Protein AF-A0A8H9R134-F1 (afdb_monomer)

pLDDT: mean 91.25, std 7.29, range [54.22, 98.38]

Structure (mmCIF, N/CA/C/O backbone):
data_AF-A0A8H9R134-F1
#
_entry.id   AF-A0A8H9R134-F1
#
loop_
_atom_site.group_PDB
_atom_site.id
_atom_site.type_symbol
_atom_site.label_atom_id
_atom_site.label_alt_id
_atom_site.label_comp_id
_atom_site.label_asym_id
_atom_site.label_entity_id
_atom_site.label_seq_id
_atom_site.pdbx_PDB_ins_code
_atom_site.Cartn_x
_atom_site.Cartn_y
_atom_site.Cartn_z
_atom_site.occupancy
_atom_site.B_iso_or_equiv
_atom_site.auth_seq_id
_atom_site.auth_comp_id
_atom_site.auth_asym_id
_atom_site.auth_atom_id
_atom_site.pdbx_PDB_model_num
ATOM 1 N N . MET A 1 1 ? -0.747 6.186 33.939 1.00 54.22 1 MET A N 1
ATOM 2 C CA . MET A 1 1 ? 0.192 5.230 33.304 1.00 54.22 1 MET A CA 1
ATOM 3 C C . MET A 1 1 ? -0.347 4.647 31.990 1.00 54.22 1 MET A C 1
ATOM 5 O O . MET A 1 1 ? 0.382 4.680 31.009 1.00 54.22 1 MET A O 1
ATOM 9 N N . ASN A 1 2 ? -1.610 4.188 31.922 1.00 60.56 2 ASN A N 1
ATOM 10 C CA . ASN A 1 2 ? -2.191 3.592 30.699 1.00 60.56 2 ASN A CA 1
ATOM 11 C C . ASN A 1 2 ? -2.285 4.545 29.492 1.00 60.56 2 ASN A C 1
ATOM 13 O O . ASN A 1 2 ? -1.948 4.145 28.387 1.00 60.56 2 ASN A O 1
ATOM 17 N N . TYR A 1 3 ? -2.629 5.819 29.704 1.00 60.00 3 TYR A N 1
ATOM 18 C CA . TYR A 1 3 ? -2.836 6.778 28.606 1.00 60.00 3 TYR A CA 1
ATOM 19 C C . TYR A 1 3 ? -1.573 7.076 27.770 1.00 60.00 3 TYR A C 1
ATOM 21 O O . TYR A 1 3 ? -1.630 7.252 26.556 1.00 60.00 3 TYR A O 1
ATOM 29 N N . ILE A 1 4 ? -0.400 7.112 28.414 1.00 65.69 4 ILE A N 1
ATOM 30 C CA . ILE A 1 4 ? 0.883 7.352 27.729 1.00 65.69 4 ILE A CA 1
ATOM 31 C C . ILE A 1 4 ? 1.301 6.110 26.929 1.00 65.69 4 ILE A C 1
ATOM 33 O O . ILE A 1 4 ? 1.870 6.232 25.845 1.00 65.69 4 ILE A O 1
ATOM 37 N N . LYS A 1 5 ? 0.987 4.915 27.444 1.00 66.06 5 LYS A N 1
ATOM 38 C CA . LYS A 1 5 ? 1.275 3.640 26.782 1.00 66.06 5 LYS A CA 1
ATOM 39 C C . LYS A 1 5 ? 0.423 3.469 25.518 1.00 66.06 5 LYS A C 1
ATOM 41 O O . LYS A 1 5 ? 0.968 3.162 24.466 1.00 66.06 5 LYS A O 1
ATOM 46 N N . GLU A 1 6 ? -0.859 3.810 25.605 1.00 72.69 6 GLU A N 1
ATOM 47 C CA . GLU A 1 6 ? -1.818 3.767 24.494 1.00 72.69 6 GLU A CA 1
ATOM 48 C C . GLU A 1 6 ? -1.444 4.733 23.354 1.00 72.69 6 GLU A C 1
ATOM 50 O O . GLU A 1 6 ? -1.387 4.342 22.190 1.00 72.69 6 GLU A O 1
ATOM 55 N N . LYS A 1 7 ? -1.057 5.980 23.671 1.00 73.38 7 LYS A N 1
ATOM 56 C CA . LYS A 1 7 ? -0.541 6.923 22.657 1.00 73.38 7 LYS A CA 1
ATOM 57 C C . LYS A 1 7 ? 0.737 6.434 21.975 1.00 73.38 7 LYS A C 1
ATOM 59 O O . LYS A 1 7 ? 0.922 6.673 20.784 1.00 73.38 7 LYS A O 1
ATOM 64 N N . LYS A 1 8 ? 1.635 5.787 22.723 1.00 77.06 8 LYS A N 1
ATOM 65 C CA . LYS A 1 8 ? 2.890 5.256 22.177 1.00 77.06 8 LYS A CA 1
ATOM 66 C C . LYS A 1 8 ? 2.630 4.089 21.223 1.00 77.06 8 LYS A C 1
ATOM 68 O O . LYS A 1 8 ? 3.259 4.034 20.173 1.00 77.06 8 LYS A O 1
ATOM 73 N N . GLU A 1 9 ? 1.695 3.205 21.559 1.00 82.00 9 GLU A N 1
ATOM 74 C CA . GLU A 1 9 ? 1.277 2.098 20.689 1.00 82.00 9 GLU A CA 1
ATOM 75 C C . GLU A 1 9 ? 0.651 2.615 19.386 1.00 82.00 9 GLU A C 1
ATOM 77 O O . GLU A 1 9 ? 1.086 2.212 18.311 1.00 82.00 9 GLU A O 1
ATOM 82 N N . LEU A 1 10 ? -0.234 3.616 19.458 1.00 82.38 10 LEU A N 1
ATOM 83 C CA . LEU A 1 10 ? -0.816 4.257 18.270 1.00 82.38 10 LEU A CA 1
ATOM 84 C C . LEU A 1 10 ? 0.234 4.892 17.343 1.00 82.38 10 LEU A C 1
ATOM 86 O O . LEU A 1 10 ? 0.136 4.787 16.121 1.00 82.38 10 LEU A O 1
ATOM 90 N N . LEU A 1 11 ? 1.247 5.560 17.904 1.00 86.75 11 LEU A N 1
ATOM 91 C CA . LEU A 1 11 ? 2.337 6.145 17.114 1.00 86.75 11 LEU A CA 1
ATOM 92 C C . LEU A 1 11 ? 3.169 5.075 16.407 1.00 86.75 11 LEU A C 1
ATOM 94 O O . LEU A 1 11 ? 3.519 5.243 15.239 1.00 86.75 11 LEU A O 1
ATOM 98 N N . ILE A 1 12 ? 3.471 3.983 17.109 1.00 89.94 12 ILE A N 1
ATOM 99 C CA . ILE A 1 12 ? 4.197 2.849 16.539 1.00 89.94 12 ILE A CA 1
ATOM 100 C C . ILE A 1 12 ? 3.371 2.245 15.401 1.00 89.94 12 ILE A C 1
ATOM 102 O O . ILE A 1 12 ? 3.885 2.089 14.298 1.00 89.94 12 ILE A O 1
ATOM 106 N N . ASP A 1 13 ? 2.089 1.972 15.622 1.00 90.88 13 ASP A N 1
ATOM 107 C CA . ASP A 1 13 ? 1.215 1.369 14.616 1.00 90.88 13 ASP A CA 1
ATOM 108 C C . ASP A 1 13 ? 1.134 2.215 13.340 1.00 90.88 13 ASP A C 1
ATOM 110 O O . ASP A 1 13 ? 1.322 1.694 12.239 1.00 90.88 13 ASP A O 1
ATOM 114 N N . ASN A 1 14 ? 0.971 3.532 13.479 1.00 92.62 14 ASN A N 1
ATOM 115 C CA . ASN A 1 14 ? 0.959 4.451 12.341 1.00 92.62 14 ASN A CA 1
ATOM 116 C C . ASN A 1 14 ? 2.298 4.482 11.594 1.00 92.62 14 ASN A C 1
ATOM 118 O O . ASN A 1 14 ? 2.310 4.513 10.364 1.00 92.62 14 ASN A O 1
ATOM 122 N N . ALA A 1 15 ? 3.428 4.434 12.307 1.00 94.88 15 ALA A N 1
ATOM 123 C CA . ALA A 1 15 ? 4.745 4.376 11.677 1.00 94.88 15 ALA A CA 1
ATOM 124 C C . ALA A 1 15 ? 4.908 3.098 10.839 1.00 94.88 15 ALA A C 1
ATOM 126 O O . ALA A 1 15 ? 5.345 3.164 9.692 1.00 94.88 15 ALA A O 1
ATOM 127 N N . PHE A 1 16 ? 4.488 1.947 11.371 1.00 96.06 16 PHE A N 1
ATOM 128 C CA . PHE A 1 16 ? 4.492 0.677 10.640 1.00 96.06 16 PHE A CA 1
ATOM 129 C C . PHE A 1 16 ? 3.578 0.711 9.408 1.00 96.06 16 PHE A C 1
ATOM 131 O O . PHE A 1 16 ? 3.964 0.195 8.360 1.00 96.06 16 PHE A O 1
ATOM 138 N N . ILE A 1 17 ? 2.406 1.350 9.498 1.00 96.75 17 ILE A N 1
ATOM 139 C CA . ILE A 1 17 ? 1.502 1.535 8.352 1.00 96.75 17 ILE A CA 1
ATOM 140 C C . ILE A 1 17 ? 2.176 2.371 7.261 1.00 96.75 17 ILE A C 1
ATOM 142 O O . ILE A 1 17 ? 2.173 1.972 6.097 1.00 96.75 17 ILE A O 1
ATOM 146 N N . ILE A 1 18 ? 2.783 3.504 7.620 1.00 97.62 18 ILE A N 1
ATOM 147 C CA . ILE A 1 18 ? 3.451 4.394 6.659 1.00 97.62 18 ILE A CA 1
ATOM 148 C C . ILE A 1 18 ? 4.631 3.677 5.991 1.00 97.62 18 ILE A C 1
ATOM 150 O O . ILE A 1 18 ? 4.746 3.697 4.767 1.00 97.62 18 ILE A O 1
ATOM 154 N N . ILE A 1 19 ? 5.466 2.992 6.777 1.00 98.00 19 ILE A N 1
ATOM 155 C CA . ILE A 1 19 ? 6.603 2.213 6.266 1.00 98.00 19 ILE A CA 1
ATOM 156 C C . ILE A 1 19 ? 6.114 1.095 5.340 1.00 98.00 19 ILE A C 1
ATOM 158 O O . ILE A 1 19 ? 6.643 0.935 4.242 1.00 98.00 19 ILE A O 1
ATOM 162 N N . GLY A 1 20 ? 5.076 0.356 5.737 1.00 98.06 20 GLY A N 1
ATOM 163 C CA . GLY A 1 20 ? 4.480 -0.695 4.914 1.00 98.06 20 GLY A CA 1
ATOM 164 C C . GLY A 1 20 ? 3.946 -0.165 3.582 1.00 98.06 20 GLY A C 1
ATOM 165 O O . GLY A 1 20 ? 4.201 -0.763 2.538 1.00 98.06 20 GLY A O 1
ATOM 166 N N . CYS A 1 2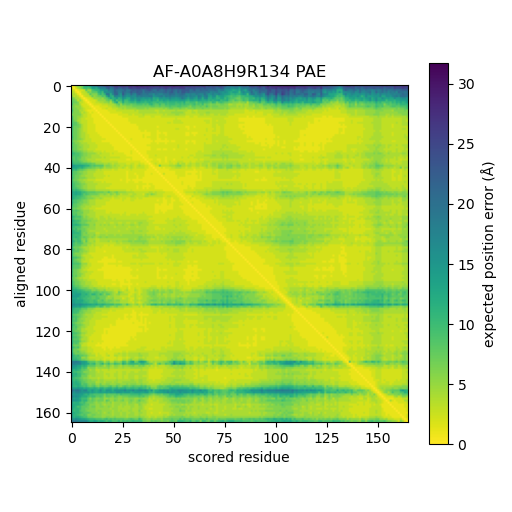1 ? 3.285 0.997 3.588 1.00 98.06 21 CYS A N 1
ATOM 167 C CA . CYS A 1 21 ? 2.808 1.662 2.373 1.00 98.06 21 CYS A CA 1
ATOM 168 C C . CYS A 1 21 ? 3.955 2.102 1.457 1.00 98.06 21 CYS A C 1
ATOM 170 O O . CYS A 1 21 ? 3.874 1.917 0.242 1.00 98.06 21 CYS A O 1
ATOM 172 N N . PHE A 1 22 ? 5.032 2.645 2.026 1.00 98.38 22 PHE A N 1
ATOM 173 C CA . PHE A 1 22 ? 6.211 3.034 1.259 1.00 98.38 22 PHE A CA 1
ATOM 174 C C . PHE A 1 22 ? 6.869 1.819 0.597 1.00 98.38 22 PHE A C 1
ATOM 176 O O . PHE A 1 22 ? 7.091 1.824 -0.614 1.00 98.38 22 PHE A O 1
ATOM 183 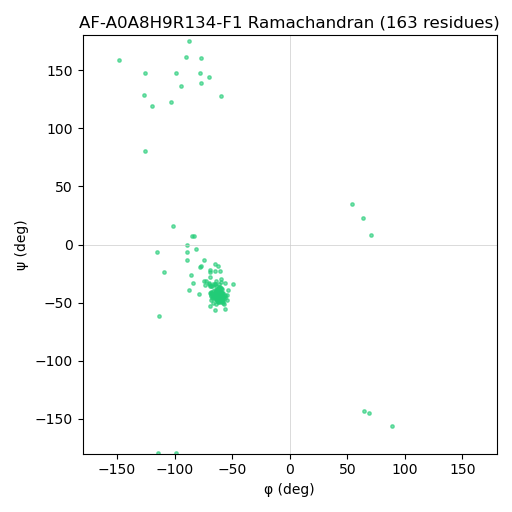N N . ILE A 1 23 ? 7.081 0.735 1.350 1.00 98.25 23 ILE A N 1
ATOM 184 C CA . ILE A 1 23 ? 7.629 -0.521 0.817 1.00 98.25 23 ILE A CA 1
ATOM 185 C C . ILE A 1 23 ? 6.724 -1.084 -0.283 1.00 98.25 23 ILE A C 1
ATOM 187 O O . ILE A 1 23 ? 7.206 -1.431 -1.360 1.00 98.25 23 ILE A O 1
ATOM 191 N N . ALA A 1 24 ? 5.409 -1.116 -0.056 1.00 97.94 24 ALA A N 1
ATOM 192 C CA . ALA A 1 24 ? 4.468 -1.588 -1.062 1.00 97.94 24 ALA A CA 1
ATOM 193 C C . ALA A 1 24 ? 4.520 -0.741 -2.342 1.00 97.94 24 ALA A C 1
ATOM 195 O O . ALA A 1 24 ? 4.494 -1.301 -3.436 1.00 97.94 24 ALA A O 1
ATOM 196 N N . SER A 1 25 ? 4.646 0.585 -2.222 1.00 98.00 25 SER A N 1
ATOM 197 C CA . SER A 1 25 ? 4.763 1.482 -3.378 1.00 98.00 25 SER A CA 1
ATOM 198 C C . SER A 1 25 ? 6.041 1.252 -4.189 1.00 98.00 25 SER A C 1
ATOM 200 O O . SER A 1 25 ? 5.996 1.333 -5.414 1.00 98.00 25 SER A O 1
ATOM 202 N N . LEU A 1 26 ? 7.151 0.877 -3.539 1.00 98.06 26 LE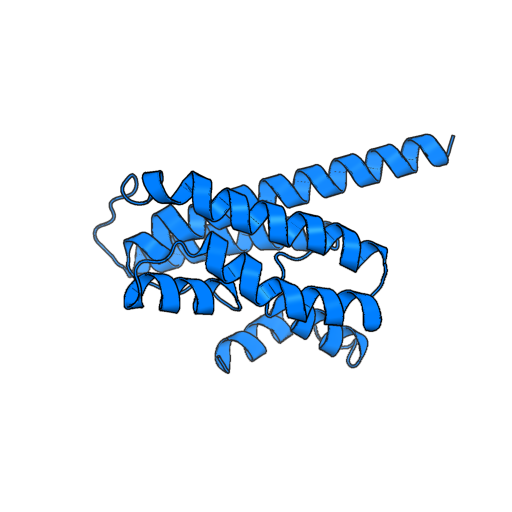U A N 1
ATOM 203 C CA . LEU A 1 26 ? 8.374 0.467 -4.231 1.00 98.06 26 LEU A CA 1
ATOM 204 C C . LEU A 1 26 ? 8.149 -0.829 -5.012 1.00 98.06 26 LEU A C 1
ATOM 206 O O . LEU A 1 26 ? 8.521 -0.897 -6.178 1.00 98.06 26 LEU A O 1
ATOM 210 N N . GLY A 1 27 ? 7.488 -1.824 -4.412 1.00 97.75 27 GLY A N 1
ATOM 211 C CA . GLY A 1 27 ? 7.093 -3.052 -5.114 1.00 97.75 27 GLY A CA 1
ATOM 212 C C . GLY A 1 27 ? 6.237 -2.760 -6.351 1.00 97.75 27 GLY A C 1
ATOM 213 O O . GLY A 1 27 ? 6.489 -3.295 -7.431 1.00 97.75 27 GLY A O 1
ATOM 214 N N . VAL A 1 28 ? 5.280 -1.837 -6.220 1.00 97.69 28 VAL A N 1
ATOM 215 C CA . VAL A 1 28 ? 4.425 -1.408 -7.331 1.00 97.69 28 VAL A CA 1
ATOM 216 C C . VAL A 1 28 ? 5.240 -0.703 -8.410 1.00 97.69 28 VAL A C 1
ATOM 218 O O . VAL A 1 28 ? 5.207 -1.134 -9.552 1.00 97.69 28 VAL A O 1
ATOM 221 N N . ASN A 1 29 ? 5.974 0.360 -8.090 1.00 97.25 29 ASN A N 1
ATOM 222 C CA . ASN A 1 29 ? 6.593 1.201 -9.114 1.00 97.25 29 ASN A CA 1
ATOM 223 C C . ASN A 1 29 ? 7.871 0.602 -9.709 1.00 97.25 29 ASN A C 1
ATOM 225 O O . ASN A 1 29 ? 8.038 0.642 -10.926 1.00 97.25 29 ASN A O 1
ATOM 229 N N . LEU A 1 30 ? 8.754 0.031 -8.883 1.00 96.94 30 LEU A N 1
ATOM 230 C CA . LEU A 1 30 ? 10.020 -0.542 -9.356 1.00 96.94 30 LEU A CA 1
ATOM 231 C C . LEU A 1 30 ? 9.809 -1.822 -10.157 1.00 96.94 30 LEU A C 1
ATOM 233 O O . LEU A 1 30 ? 10.578 -2.083 -11.081 1.00 96.94 30 LEU A O 1
ATOM 237 N N . PHE A 1 31 ? 8.790 -2.615 -9.802 1.00 97.31 31 PHE A N 1
ATOM 238 C CA . PHE A 1 31 ? 8.609 -3.934 -10.393 1.00 97.31 31 PHE A CA 1
ATOM 239 C C . PHE A 1 31 ? 7.352 -4.051 -11.248 1.00 97.31 31 PHE A C 1
ATOM 241 O O . PHE A 1 31 ? 7.450 -4.306 -12.447 1.00 97.31 31 PHE A O 1
ATOM 248 N N . LEU A 1 32 ? 6.169 -3.855 -10.658 1.00 96.62 32 LEU A N 1
ATOM 249 C CA . LEU A 1 32 ? 4.914 -4.104 -11.371 1.00 96.62 32 LEU A CA 1
ATOM 250 C C . LEU A 1 32 ? 4.693 -3.077 -12.491 1.00 96.62 32 LEU A C 1
ATOM 252 O O . LEU A 1 32 ? 4.541 -3.453 -13.650 1.00 96.62 32 LEU A O 1
ATOM 256 N N . SER A 1 33 ? 4.759 -1.785 -12.170 1.00 95.81 33 SER A N 1
ATOM 257 C CA . SER A 1 33 ? 4.569 -0.692 -13.123 1.00 95.81 33 SER A CA 1
ATOM 258 C C . SER A 1 33 ? 5.631 -0.669 -14.210 1.00 95.81 33 SER A C 1
ATOM 260 O O . SER A 1 33 ? 5.305 -0.400 -15.365 1.00 95.81 33 SER A O 1
ATOM 262 N N . ASN A 1 34 ? 6.882 -0.966 -13.858 1.00 94.06 34 ASN A N 1
ATOM 263 C CA . ASN A 1 34 ? 7.985 -1.022 -14.812 1.00 94.06 34 ASN A CA 1
ATOM 264 C C . ASN A 1 34 ? 7.743 -2.108 -15.881 1.00 94.06 34 ASN A C 1
ATOM 266 O O . ASN A 1 34 ? 7.840 -1.848 -17.079 1.00 94.06 34 ASN A O 1
ATOM 270 N N . ALA A 1 35 ? 7.278 -3.291 -15.470 1.00 95.00 35 ALA A N 1
ATOM 271 C CA . ALA A 1 35 ? 6.955 -4.389 -16.381 1.00 95.00 35 ALA A CA 1
ATOM 272 C C . ALA A 1 35 ? 5.538 -4.328 -17.000 1.00 95.00 35 ALA A C 1
ATOM 274 O O . ALA A 1 35 ? 5.131 -5.281 -17.674 1.00 95.00 35 ALA A O 1
ATOM 275 N N . LYS A 1 36 ? 4.783 -3.232 -16.796 1.00 94.44 36 LYS A N 1
ATOM 276 C CA . LYS A 1 36 ? 3.357 -3.078 -17.171 1.00 94.44 36 LYS A CA 1
ATOM 277 C C . LYS A 1 36 ? 2.449 -4.187 -16.618 1.00 94.44 36 LYS A C 1
ATOM 279 O O . LYS A 1 36 ? 1.488 -4.604 -17.262 1.00 94.44 36 LYS A O 1
ATOM 284 N N . LEU A 1 37 ? 2.764 -4.672 -15.424 1.00 95.25 37 LEU A N 1
ATOM 285 C CA . LEU A 1 37 ? 1.957 -5.625 -14.670 1.00 95.25 37 LEU A CA 1
ATOM 286 C C . LEU A 1 37 ? 0.963 -4.889 -13.771 1.00 95.25 37 LEU A C 1
ATOM 288 O O . LEU A 1 37 ? 1.117 -3.705 -13.474 1.00 95.25 37 LEU A O 1
ATOM 292 N N . LEU A 1 38 ? -0.067 -5.596 -13.324 1.00 93.69 38 LEU A N 1
ATOM 293 C CA . LEU A 1 38 ? -1.052 -5.058 -12.396 1.00 93.69 38 LEU A CA 1
ATOM 294 C C . LEU A 1 38 ? -0.740 -5.498 -10.966 1.00 93.69 38 LEU A C 1
ATOM 296 O O . LEU A 1 38 ? -0.217 -6.585 -10.727 1.00 93.69 38 LEU A O 1
ATOM 300 N N . SER A 1 39 ? -1.080 -4.628 -10.020 1.00 92.19 39 SER A N 1
ATOM 301 C CA . SER A 1 39 ? -1.250 -4.998 -8.615 1.00 92.19 39 SER A CA 1
ATOM 302 C C . SER A 1 39 ? -2.693 -5.459 -8.380 1.00 92.19 39 SER A C 1
ATOM 304 O O . SER A 1 39 ? -3.536 -5.362 -9.270 1.00 92.19 39 SER A O 1
ATOM 306 N N . GLY A 1 40 ? -2.992 -5.930 -7.174 1.00 88.56 40 GLY A N 1
ATOM 307 C CA . GLY A 1 40 ? -4.357 -6.238 -6.760 1.00 88.56 40 GLY A CA 1
ATOM 308 C C . GLY A 1 40 ? -5.182 -4.992 -6.414 1.00 88.56 40 GLY A C 1
ATOM 309 O O . GLY A 1 40 ? -4.657 -3.917 -6.098 1.00 88.56 40 GLY A O 1
ATOM 310 N N . GLY A 1 41 ? -6.501 -5.157 -6.429 1.00 90.88 41 GLY A N 1
ATOM 311 C CA . GLY A 1 41 ? -7.455 -4.223 -5.848 1.00 90.88 41 GLY A CA 1
ATOM 312 C C . GLY A 1 41 ? -7.497 -2.842 -6.495 1.00 90.88 41 GLY A C 1
ATOM 313 O O . GLY A 1 41 ? -7.353 -2.685 -7.706 1.00 90.88 41 GLY A O 1
ATOM 314 N N . ALA A 1 42 ? -7.691 -1.807 -5.670 1.00 93.00 42 ALA A N 1
ATOM 315 C CA . ALA A 1 42 ? -7.760 -0.424 -6.152 1.00 93.00 42 ALA A CA 1
ATOM 316 C C . ALA A 1 42 ? -6.445 0.054 -6.779 1.00 93.00 42 ALA A C 1
ATOM 318 O O . ALA A 1 42 ? -6.476 0.843 -7.719 1.00 93.00 42 ALA A O 1
ATOM 319 N N . THR A 1 43 ? -5.301 -0.443 -6.302 1.00 94.88 43 THR A N 1
ATOM 320 C CA . THR A 1 43 ? -3.995 -0.152 -6.909 1.00 94.88 43 THR A CA 1
ATOM 321 C C . THR A 1 43 ? -3.894 -0.758 -8.306 1.00 94.88 43 THR A C 1
ATOM 323 O O . THR A 1 43 ? -3.398 -0.101 -9.215 1.00 94.88 43 THR A O 1
ATOM 326 N N . GLY A 1 44 ? -4.412 -1.973 -8.510 1.00 94.06 44 GLY A N 1
ATOM 327 C CA . GLY A 1 44 ? -4.541 -2.580 -9.837 1.00 94.06 44 GLY A CA 1
ATOM 328 C C . GLY A 1 44 ? -5.363 -1.723 -10.791 1.00 94.06 44 GLY A C 1
ATOM 329 O O . GLY A 1 44 ? -4.886 -1.360 -11.864 1.00 94.06 44 GLY A O 1
ATOM 330 N N . ILE A 1 45 ? -6.556 -1.307 -10.356 1.00 93.31 45 ILE A N 1
ATOM 331 C CA . ILE A 1 45 ? -7.417 -0.402 -11.133 1.00 93.31 45 ILE A CA 1
ATOM 332 C C . ILE A 1 45 ? -6.673 0.904 -11.444 1.00 93.31 45 ILE A C 1
ATOM 334 O O . ILE A 1 45 ? -6.664 1.359 -12.584 1.00 93.31 45 ILE A O 1
ATOM 338 N N . ALA A 1 46 ? -5.985 1.488 -10.466 1.00 95.25 46 ALA A N 1
ATOM 339 C CA . ALA A 1 46 ? -5.207 2.703 -10.666 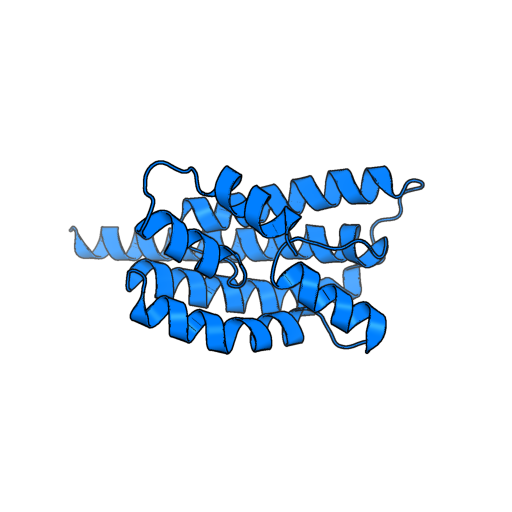1.00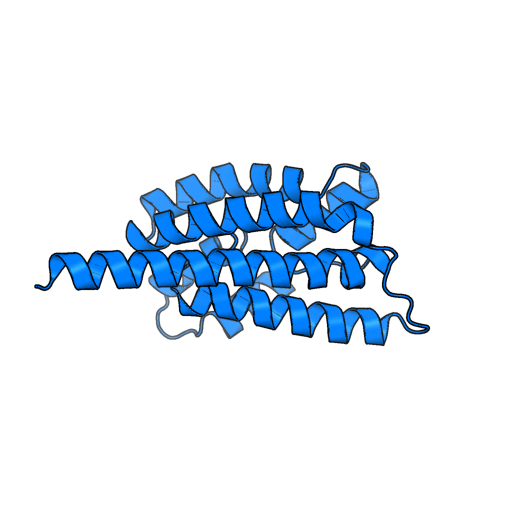 95.25 46 ALA A CA 1
ATOM 340 C C . ALA A 1 46 ? -4.076 2.547 -11.695 1.00 95.25 46 ALA A C 1
ATOM 342 O O . ALA A 1 46 ? -3.838 3.467 -12.476 1.00 95.25 46 ALA A O 1
ATOM 343 N N . LEU A 1 47 ? -3.412 1.389 -11.741 1.00 96.19 47 LEU A N 1
ATOM 344 C CA . LEU A 1 47 ? -2.397 1.091 -12.755 1.00 96.19 47 LEU A CA 1
ATOM 345 C C . LEU A 1 47 ? -3.003 0.965 -14.157 1.00 96.19 47 LEU A C 1
ATOM 347 O O . LEU A 1 47 ? -2.397 1.442 -15.112 1.00 96.19 47 LEU A O 1
ATOM 351 N N . ILE A 1 48 ? -4.217 0.420 -14.294 1.00 95.50 48 ILE A N 1
ATOM 352 C CA . ILE A 1 48 ? -4.937 0.414 -15.581 1.00 95.50 48 ILE A CA 1
ATOM 353 C C . ILE A 1 48 ? -5.121 1.853 -16.085 1.00 95.50 48 ILE A C 1
ATOM 355 O O . ILE A 1 48 ? -4.773 2.160 -17.225 1.00 95.50 48 ILE A O 1
ATOM 359 N N . PHE A 1 49 ? -5.600 2.759 -15.227 1.00 95.94 49 PHE A N 1
ATOM 360 C CA . PHE A 1 49 ? -5.731 4.178 -15.579 1.00 95.94 49 PHE A CA 1
ATOM 361 C C . PHE A 1 49 ? -4.381 4.826 -15.899 1.00 95.94 49 PHE A C 1
ATOM 363 O O . PHE A 1 49 ? -4.293 5.607 -16.846 1.00 95.94 49 PHE A O 1
ATOM 370 N N . GLN A 1 50 ? -3.320 4.478 -15.171 1.00 96.06 50 GLN A N 1
ATOM 371 C CA . GLN A 1 50 ? -1.973 4.963 -15.466 1.00 96.06 50 GLN A CA 1
ATOM 372 C C . GLN A 1 50 ? -1.498 4.527 -16.855 1.00 96.06 50 GLN A C 1
ATOM 374 O O . GLN A 1 50 ? -0.936 5.338 -17.588 1.00 96.06 50 GLN A O 1
ATOM 379 N N . TYR A 1 51 ? -1.745 3.280 -17.254 1.00 95.88 51 TYR A N 1
ATOM 380 C CA . TYR A 1 51 ? -1.304 2.769 -18.554 1.00 95.88 51 TYR A CA 1
ATOM 381 C C . TYR A 1 51 ? -2.135 3.298 -19.723 1.00 95.88 51 TYR A C 1
ATOM 383 O O . TYR A 1 51 ? -1.595 3.461 -20.815 1.00 95.88 51 TYR A O 1
ATOM 391 N N . LEU A 1 52 ? -3.426 3.566 -19.505 1.00 96.31 52 LEU A N 1
ATOM 392 C CA . LEU A 1 52 ? -4.335 4.044 -20.550 1.00 96.31 52 LEU A CA 1
ATOM 393 C C . LEU A 1 52 ? -4.338 5.569 -20.699 1.00 96.31 52 LEU A C 1
ATOM 395 O O . LEU A 1 52 ? -4.428 6.072 -21.814 1.00 96.31 52 LEU A O 1
ATOM 399 N N . MET A 1 53 ? -4.266 6.304 -19.587 1.00 94.75 53 MET A N 1
ATOM 400 C CA . MET A 1 53 ? -4.446 7.761 -19.551 1.00 94.75 53 MET A CA 1
ATOM 401 C C . MET A 1 53 ? -3.185 8.522 -19.121 1.00 94.75 53 MET A C 1
ATOM 403 O O . MET A 1 53 ? -3.189 9.749 -19.126 1.00 94.75 53 MET A O 1
ATOM 407 N N . GLY A 1 54 ? -2.118 7.828 -18.709 1.00 92.38 54 GLY A N 1
ATOM 408 C CA . GLY A 1 54 ? -0.872 8.457 -18.250 1.00 92.38 54 GLY A CA 1
ATOM 409 C C . GLY A 1 54 ? -0.975 9.165 -16.893 1.00 92.38 54 GLY A C 1
ATOM 410 O O . GLY A 1 54 ? -0.041 9.853 -16.487 1.00 92.38 54 GLY A O 1
ATOM 411 N N . VAL A 1 55 ? -2.094 9.017 -16.178 1.00 93.81 55 VAL A N 1
ATOM 412 C CA . VAL A 1 55 ? -2.306 9.631 -14.859 1.00 93.81 55 VAL A CA 1
ATOM 413 C C . VAL A 1 55 ? -1.546 8.842 -13.794 1.00 93.81 55 VAL A C 1
ATOM 415 O O . VAL A 1 55 ? -1.546 7.617 -13.807 1.00 93.81 55 VAL A O 1
ATOM 418 N N . ASN A 1 56 ? -0.913 9.520 -12.836 1.00 94.56 56 ASN A N 1
ATOM 419 C CA . ASN A 1 56 ? -0.198 8.839 -11.756 1.00 94.56 56 ASN A CA 1
ATOM 420 C C . ASN A 1 56 ? -1.147 7.942 -10.932 1.00 94.56 56 ASN A C 1
ATOM 422 O O . ASN A 1 56 ? -2.172 8.419 -10.434 1.00 94.56 56 ASN A O 1
ATOM 426 N N . SER A 1 57 ? -0.788 6.667 -10.742 1.00 95.50 57 SER A N 1
ATOM 427 C CA . SER A 1 57 ? -1.607 5.707 -9.988 1.00 95.50 57 SER A CA 1
ATOM 428 C C . SER A 1 57 ? -1.925 6.166 -8.565 1.00 95.50 57 SER A C 1
ATOM 430 O O . SER A 1 57 ? -3.032 5.922 -8.098 1.00 95.50 57 SER A O 1
ATOM 432 N N . GLY A 1 58 ? -1.037 6.896 -7.888 1.00 95.00 58 GLY A N 1
ATOM 433 C CA . GLY A 1 58 ? -1.303 7.430 -6.551 1.00 95.00 58 GLY A CA 1
ATOM 434 C C . GLY A 1 58 ? -2.496 8.391 -6.505 1.00 95.00 58 GLY A C 1
ATOM 435 O O . GLY A 1 58 ? -3.292 8.333 -5.570 1.00 95.00 58 GLY A O 1
ATOM 436 N N . ILE A 1 59 ? -2.692 9.209 -7.546 1.00 95.75 59 ILE A N 1
ATOM 437 C CA . ILE A 1 59 ? -3.858 10.104 -7.655 1.00 95.75 59 ILE A CA 1
ATOM 438 C C . ILE A 1 59 ? -5.137 9.278 -7.823 1.00 95.75 59 ILE A C 1
ATOM 440 O O . ILE A 1 59 ? -6.145 9.534 -7.165 1.00 95.75 59 ILE A O 1
ATOM 444 N N . VAL A 1 60 ? -5.093 8.259 -8.681 1.00 96.00 60 VAL A N 1
ATOM 445 C CA . VAL A 1 60 ? -6.257 7.410 -8.962 1.00 96.00 60 VAL A CA 1
ATOM 446 C C . VAL A 1 60 ? -6.626 6.557 -7.743 1.00 96.00 60 VAL A C 1
ATOM 448 O O . VAL A 1 60 ? -7.804 6.476 -7.399 1.00 96.00 60 VAL A O 1
ATOM 451 N N . VAL A 1 61 ? -5.639 5.992 -7.033 1.00 95.62 61 VAL A N 1
ATOM 452 C CA . VAL A 1 61 ? -5.847 5.280 -5.759 1.00 95.62 61 VAL A CA 1
ATOM 453 C C . VAL A 1 61 ? -6.540 6.188 -4.749 1.00 95.62 61 VAL A C 1
ATOM 455 O O . VAL A 1 61 ? -7.520 5.774 -4.127 1.00 95.62 61 VAL A O 1
ATOM 458 N N . LEU A 1 62 ? -6.082 7.434 -4.608 1.00 95.19 62 LEU A N 1
ATOM 459 C CA . LEU A 1 62 ? -6.686 8.388 -3.683 1.00 95.19 62 LEU A CA 1
ATOM 460 C C . LEU A 1 62 ? -8.163 8.635 -4.014 1.00 95.19 62 LEU A C 1
ATOM 462 O O . LEU A 1 62 ? -9.005 8.566 -3.119 1.00 95.19 62 LEU A O 1
ATOM 466 N N . LEU A 1 63 ? -8.484 8.859 -5.292 1.00 94.56 63 LEU A N 1
ATOM 467 C CA . LEU A 1 63 ? -9.854 9.091 -5.757 1.00 94.56 63 LEU A CA 1
ATOM 468 C C . LEU A 1 63 ? -10.762 7.875 -5.537 1.00 94.56 63 LEU A C 1
ATOM 470 O O . LEU A 1 63 ? -11.862 8.029 -5.006 1.00 94.56 63 LEU A O 1
ATOM 474 N N . ILE A 1 64 ? -10.298 6.670 -5.884 1.00 92.88 64 ILE A N 1
ATOM 475 C CA . ILE A 1 64 ? -11.043 5.416 -5.666 1.00 92.88 64 ILE A CA 1
ATOM 476 C C . ILE A 1 64 ? -11.300 5.191 -4.171 1.00 92.88 64 ILE A C 1
ATOM 478 O O . ILE A 1 64 ? -12.345 4.667 -3.780 1.00 92.88 64 ILE A O 1
ATOM 482 N N . ASN A 1 65 ? -10.371 5.608 -3.314 1.00 92.81 65 ASN A N 1
ATOM 483 C CA . ASN A 1 65 ? -10.474 5.387 -1.881 1.00 92.81 65 ASN A CA 1
ATOM 484 C C . ASN A 1 65 ? -11.429 6.344 -1.162 1.00 92.81 65 ASN A C 1
ATOM 486 O O . ASN A 1 65 ? -11.895 5.989 -0.084 1.00 92.81 65 ASN A O 1
ATOM 490 N N . ILE A 1 66 ? -11.783 7.503 -1.727 1.00 91.75 66 ILE A N 1
ATOM 491 C CA . ILE A 1 66 ? -12.763 8.424 -1.120 1.00 91.75 66 ILE A CA 1
ATOM 492 C C . ILE A 1 66 ? -14.117 7.733 -0.843 1.00 91.75 66 ILE A C 1
ATOM 494 O O . ILE A 1 66 ? -14.543 7.717 0.315 1.00 91.75 66 ILE A O 1
ATOM 498 N N . PRO A 1 67 ? -14.804 7.113 -1.827 1.00 90.56 67 PRO A N 1
ATOM 499 C CA . PRO A 1 67 ? -16.074 6.432 -1.564 1.00 90.56 67 PRO A CA 1
ATOM 500 C C . PRO A 1 67 ? -15.915 5.217 -0.639 1.00 90.56 67 PRO A C 1
ATOM 502 O O . PRO A 1 67 ? -16.783 4.939 0.191 1.00 90.56 67 PRO A O 1
ATOM 505 N N . LEU A 1 68 ? -14.791 4.504 -0.729 1.00 90.25 68 LEU A N 1
ATOM 506 C CA . LEU A 1 68 ? -14.519 3.345 0.123 1.00 90.25 68 LEU A CA 1
ATOM 507 C C . LEU A 1 68 ? -14.253 3.751 1.576 1.00 90.25 68 LEU A C 1
ATOM 509 O O . LEU A 1 68 ? -14.664 3.051 2.500 1.00 90.25 68 LEU A O 1
ATOM 513 N N . PHE A 1 69 ? -13.631 4.905 1.801 1.00 89.44 69 PHE A N 1
ATOM 514 C CA . PHE A 1 69 ? -13.445 5.471 3.129 1.00 89.44 69 PHE A CA 1
ATOM 515 C C . PHE A 1 69 ? -14.788 5.796 3.790 1.00 89.44 69 PHE A C 1
ATOM 517 O O . PHE A 1 69 ? -15.003 5.443 4.951 1.00 89.44 69 PHE A O 1
ATOM 524 N N . ILE A 1 70 ? -15.725 6.375 3.031 1.00 90.12 70 ILE A N 1
ATOM 525 C CA . ILE A 1 70 ? -17.098 6.612 3.496 1.00 90.12 70 ILE A CA 1
ATOM 526 C C . ILE A 1 70 ? -17.746 5.282 3.912 1.00 90.12 70 ILE A C 1
ATOM 528 O O . ILE A 1 70 ? -18.294 5.173 5.009 1.00 90.12 70 ILE A O 1
ATOM 532 N N . LEU A 1 71 ? -17.623 4.233 3.091 1.00 90.94 71 LEU A N 1
ATOM 533 C CA . LEU A 1 71 ? -18.128 2.898 3.428 1.00 90.94 71 LEU A CA 1
ATOM 534 C C . LEU A 1 71 ? -17.495 2.342 4.718 1.00 90.94 71 LEU A C 1
ATOM 536 O O . LEU A 1 71 ? -18.208 1.810 5.574 1.00 90.94 71 LEU A O 1
ATOM 540 N N . SER A 1 72 ? -16.175 2.480 4.872 1.00 91.38 72 SER A N 1
ATOM 541 C CA . SER A 1 72 ? -15.435 2.055 6.067 1.00 91.38 72 SER A CA 1
ATOM 542 C C . SER A 1 72 ? -15.961 2.741 7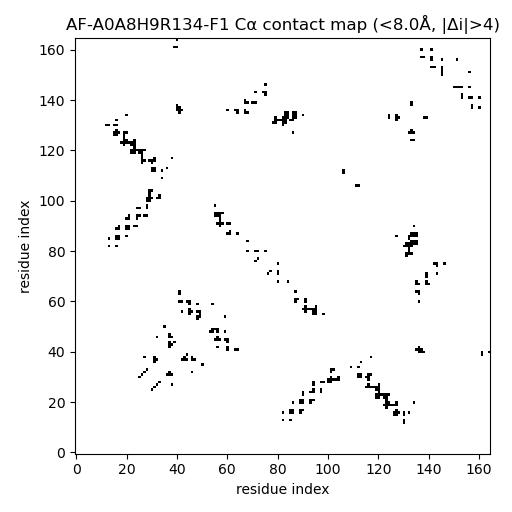.325 1.00 91.38 72 SER A C 1
ATOM 544 O O . SER A 1 72 ? -16.237 2.060 8.312 1.00 91.38 72 SER A O 1
ATOM 546 N N . TYR A 1 73 ? -16.190 4.056 7.272 1.00 91.56 73 TYR A N 1
ATOM 547 C CA . TYR A 1 73 ? -16.690 4.839 8.404 1.00 91.56 73 TYR A CA 1
ATOM 548 C C . TYR A 1 73 ? -18.044 4.335 8.925 1.00 91.56 73 TYR A C 1
ATOM 550 O O . TYR A 1 73 ? -18.263 4.281 10.134 1.00 91.56 73 TYR A O 1
ATOM 558 N N . PHE A 1 74 ? -18.940 3.911 8.029 1.00 91.25 74 PHE A N 1
ATOM 559 C CA . PHE A 1 74 ? -20.263 3.407 8.413 1.00 91.25 74 PHE A CA 1
ATOM 560 C C . PHE A 1 74 ? -20.290 1.917 8.779 1.00 91.25 74 PHE A C 1
ATOM 562 O O . PHE A 1 74 ? -21.188 1.482 9.503 1.00 91.25 74 PHE A O 1
ATOM 569 N N . LYS A 1 75 ? -19.367 1.101 8.254 1.00 91.69 75 LYS A N 1
ATOM 570 C CA . LYS A 1 75 ? -19.432 -0.368 8.381 1.00 91.69 75 LYS A CA 1
ATOM 571 C C . LYS A 1 75 ? -18.375 -0.971 9.303 1.00 91.69 75 LYS A C 1
ATOM 573 O O . LYS A 1 75 ? -18.612 -2.067 9.820 1.00 91.69 75 LYS A O 1
ATOM 578 N N . LEU A 1 76 ? -17.245 -0.309 9.542 1.00 91.44 76 LEU A N 1
ATOM 579 C CA . LEU A 1 76 ? -16.100 -0.835 10.299 1.00 91.44 76 LEU A CA 1
ATOM 580 C C . LEU A 1 76 ? -15.873 -0.059 11.610 1.00 91.44 76 LEU A C 1
ATOM 582 O O . LEU A 1 76 ? -16.679 0.783 11.993 1.00 91.44 76 LEU A O 1
ATOM 586 N N . SER A 1 77 ? -14.853 -0.437 12.387 1.00 90.69 77 SER A N 1
ATOM 587 C CA . SER A 1 77 ? -14.542 0.236 13.655 1.00 90.69 77 SER A CA 1
ATOM 588 C C . SER A 1 77 ? -13.807 1.554 13.408 1.00 90.69 77 SER A C 1
ATOM 590 O O . SER A 1 77 ? -12.991 1.647 12.494 1.00 90.69 77 SER A O 1
ATOM 592 N N . LYS A 1 78 ? -14.029 2.557 14.271 1.00 89.12 78 LYS A N 1
ATOM 593 C CA . LYS A 1 78 ? -13.370 3.874 14.164 1.00 89.12 78 LYS A CA 1
ATOM 594 C C . LYS A 1 78 ? -11.843 3.771 14.098 1.00 89.12 78 LYS A C 1
ATOM 596 O O . LYS A 1 78 ? -11.226 4.480 13.312 1.00 89.12 78 LYS A O 1
ATOM 601 N N . GLN A 1 79 ? -11.256 2.861 14.881 1.00 89.00 79 GLN A N 1
ATOM 602 C CA . GLN A 1 79 ? -9.814 2.613 14.877 1.00 89.00 79 GLN A CA 1
ATOM 603 C C . GLN A 1 79 ? -9.327 2.106 13.513 1.00 89.00 79 GLN A C 1
ATOM 605 O O . GLN A 1 79 ? -8.365 2.641 12.970 1.00 89.00 79 GLN A O 1
ATOM 610 N N . PHE A 1 80 ? -10.018 1.118 12.930 1.00 89.62 80 PHE A N 1
ATOM 611 C CA . PHE A 1 80 ? -9.676 0.602 11.605 1.00 89.62 80 PHE A CA 1
ATOM 612 C C . PHE A 1 80 ? -9.835 1.684 10.537 1.00 89.62 80 PHE A C 1
ATOM 614 O O . PHE A 1 80 ? -8.959 1.847 9.693 1.00 89.62 80 PHE A O 1
ATOM 621 N N . THR A 1 81 ? -10.929 2.450 10.579 1.00 92.25 81 THR A N 1
ATOM 622 C CA . THR A 1 81 ? -11.165 3.552 9.640 1.00 92.25 81 THR A CA 1
ATOM 623 C C . THR A 1 81 ? -10.050 4.590 9.714 1.00 92.25 81 THR A C 1
ATOM 625 O O . THR A 1 81 ? -9.537 4.984 8.672 1.00 92.25 81 THR A O 1
ATOM 628 N N . PHE A 1 82 ? -9.622 4.983 10.916 1.00 92.62 82 PHE A N 1
ATOM 629 C CA . PHE A 1 82 ? -8.534 5.943 11.105 1.00 92.62 82 PHE A CA 1
ATOM 630 C C . PHE A 1 82 ? -7.190 5.413 10.586 1.00 92.62 82 PHE A C 1
ATOM 632 O O . PHE A 1 82 ? -6.554 6.062 9.755 1.00 92.62 82 PHE A O 1
ATOM 639 N N . ASN A 1 83 ? -6.800 4.200 10.991 1.00 92.62 83 ASN A N 1
ATOM 640 C CA . ASN A 1 83 ? -5.565 3.558 10.530 1.00 92.62 83 ASN A CA 1
ATOM 641 C C . ASN A 1 83 ? -5.563 3.372 9.000 1.00 92.62 83 ASN A C 1
ATOM 643 O O . ASN A 1 83 ? -4.542 3.565 8.344 1.00 92.62 83 ASN A O 1
ATOM 647 N N . SER A 1 84 ? -6.720 3.050 8.416 1.00 93.00 84 SER A N 1
ATOM 648 C CA . SER A 1 84 ? -6.878 2.901 6.964 1.00 93.00 84 SER A CA 1
ATOM 649 C C . SER A 1 84 ? -6.860 4.234 6.223 1.00 93.00 84 SER A C 1
ATOM 651 O O . SER A 1 84 ? -6.367 4.280 5.103 1.00 93.00 84 SER A O 1
ATOM 653 N N . ALA A 1 85 ? -7.340 5.324 6.831 1.00 93.88 85 ALA A N 1
ATOM 654 C CA . ALA A 1 85 ? -7.200 6.675 6.280 1.00 93.88 85 ALA A CA 1
ATOM 655 C C . ALA A 1 85 ? -5.719 7.059 6.150 1.00 93.88 85 ALA A C 1
ATOM 657 O O . ALA A 1 85 ? -5.282 7.566 5.118 1.00 93.88 85 ALA A O 1
ATOM 658 N N . ILE A 1 86 ? -4.930 6.766 7.187 1.00 95.25 86 ILE A N 1
ATOM 659 C CA . ILE A 1 86 ? -3.481 6.975 7.152 1.00 95.25 86 ILE A CA 1
ATOM 660 C C . ILE A 1 86 ? -2.856 6.096 6.068 1.00 95.25 86 ILE A C 1
ATOM 662 O O . ILE A 1 86 ? -2.083 6.601 5.261 1.00 95.25 86 ILE A O 1
ATOM 666 N N . GLY A 1 87 ? -3.224 4.814 6.002 1.00 96.19 87 GLY A N 1
ATOM 667 C CA . GLY A 1 87 ? -2.702 3.885 5.000 1.00 96.19 87 GLY A CA 1
ATOM 668 C C . GLY A 1 87 ? -3.024 4.289 3.560 1.00 96.19 87 GLY A C 1
ATOM 669 O O . GLY A 1 87 ? -2.127 4.315 2.723 1.00 96.19 87 GLY A O 1
ATOM 670 N N . MET A 1 88 ? -4.265 4.679 3.254 1.00 94.94 88 MET A N 1
ATOM 671 C CA . MET A 1 88 ? -4.638 5.117 1.901 1.00 94.94 88 MET A CA 1
ATOM 672 C C . MET A 1 88 ? -3.903 6.392 1.478 1.00 94.94 88 MET A C 1
ATOM 674 O O . MET A 1 88 ? -3.454 6.484 0.335 1.00 94.94 88 MET A O 1
ATOM 678 N N . LEU A 1 89 ? -3.744 7.362 2.387 1.00 96.31 89 LEU A N 1
ATOM 679 C CA . LEU A 1 89 ? -3.011 8.598 2.111 1.00 96.31 89 LEU A CA 1
ATOM 680 C C . LEU A 1 89 ? -1.521 8.306 1.934 1.00 96.31 89 LEU A C 1
ATOM 682 O O . LEU A 1 89 ? -0.924 8.738 0.949 1.00 96.31 89 LEU A O 1
ATOM 686 N N . ALA A 1 90 ? -0.939 7.525 2.845 1.00 97.38 90 ALA A N 1
ATOM 687 C CA . ALA A 1 90 ? 0.463 7.142 2.801 1.00 97.38 90 ALA A CA 1
ATOM 688 C C . ALA A 1 90 ? 0.792 6.353 1.532 1.00 97.38 90 ALA A C 1
ATOM 690 O O . ALA A 1 90 ? 1.786 6.670 0.881 1.00 97.38 90 ALA A O 1
ATOM 691 N N . LEU A 1 91 ? -0.033 5.377 1.133 1.00 97.69 91 LEU A N 1
ATOM 692 C CA . LEU A 1 91 ? 0.183 4.630 -0.108 1.00 97.69 91 LEU A CA 1
ATOM 693 C C . LEU A 1 91 ? 0.072 5.544 -1.329 1.00 97.69 91 LEU A C 1
ATOM 695 O O . LEU A 1 91 ? 0.957 5.510 -2.177 1.00 97.69 91 LEU A O 1
ATOM 699 N N . SER A 1 92 ? -0.965 6.382 -1.404 1.00 97.00 92 SER A N 1
ATOM 700 C CA . SER A 1 92 ? -1.175 7.292 -2.540 1.00 97.00 92 SER A CA 1
ATOM 701 C C . SER A 1 92 ? 0.012 8.239 -2.726 1.00 97.00 92 SER A C 1
ATOM 703 O O . SER A 1 92 ? 0.572 8.337 -3.817 1.00 97.00 92 SER A O 1
ATOM 705 N N . VAL A 1 93 ? 0.455 8.880 -1.642 1.00 97.69 93 VAL A N 1
ATOM 706 C CA . VAL A 1 93 ? 1.623 9.771 -1.652 1.00 97.69 93 VAL A CA 1
ATOM 707 C C . VAL A 1 93 ? 2.898 8.995 -1.981 1.00 97.69 93 VAL A C 1
ATOM 709 O O . VAL A 1 93 ? 3.696 9.449 -2.799 1.00 97.69 93 VAL A O 1
ATOM 712 N N . SER A 1 94 ? 3.085 7.806 -1.405 1.00 98.00 94 SER A N 1
ATOM 713 C CA . SER A 1 94 ? 4.278 6.996 -1.669 1.00 98.00 94 SER A CA 1
ATOM 714 C C . SER A 1 94 ? 4.344 6.539 -3.126 1.00 98.00 94 SER A C 1
ATOM 716 O O . SER A 1 94 ? 5.417 6.591 -3.718 1.00 98.00 94 SER A O 1
ATOM 718 N N . LEU A 1 95 ? 3.216 6.173 -3.746 1.00 97.56 95 LEU A N 1
ATOM 719 C CA . LEU A 1 95 ? 3.135 5.858 -5.179 1.00 97.56 95 LEU A CA 1
ATOM 720 C C . LEU A 1 95 ? 3.516 7.057 -6.053 1.00 97.56 95 LEU A C 1
ATOM 722 O O . LEU A 1 95 ? 4.213 6.885 -7.050 1.00 97.56 95 LEU A O 1
ATOM 726 N N . MET A 1 96 ? 3.118 8.273 -5.671 1.00 96.88 96 MET A N 1
ATOM 727 C CA . MET A 1 96 ? 3.514 9.488 -6.389 1.00 96.88 96 MET A CA 1
ATOM 728 C C . MET A 1 96 ? 5.016 9.759 -6.258 1.00 96.88 96 MET A C 1
ATOM 730 O O . MET A 1 96 ? 5.680 10.016 -7.260 1.00 96.88 96 MET A O 1
ATOM 734 N N . ILE A 1 97 ? 5.561 9.658 -5.042 1.00 96.88 97 ILE A N 1
ATOM 735 C CA . ILE A 1 97 ? 6.979 9.925 -4.750 1.00 96.88 97 ILE A CA 1
ATOM 736 C C . ILE A 1 97 ? 7.896 8.875 -5.384 1.00 96.88 97 ILE A C 1
ATOM 738 O O . ILE A 1 97 ? 8.993 9.205 -5.823 1.00 96.88 97 ILE A O 1
ATOM 742 N N . THR A 1 98 ? 7.466 7.614 -5.441 1.00 96.62 98 THR A N 1
ATOM 743 C CA . THR A 1 98 ? 8.277 6.511 -5.980 1.00 96.62 98 THR A CA 1
ATOM 744 C C . THR A 1 98 ? 8.097 6.299 -7.486 1.00 96.62 98 THR A C 1
ATOM 746 O O . THR A 1 98 ? 8.843 5.527 -8.083 1.00 96.62 98 THR A O 1
ATOM 749 N N . ALA A 1 99 ? 7.168 6.996 -8.147 1.00 94.50 99 ALA A N 1
ATOM 750 C CA . ALA A 1 99 ? 6.984 6.878 -9.596 1.00 94.50 99 ALA A CA 1
ATOM 751 C C . ALA A 1 99 ? 8.251 7.216 -10.422 1.00 94.50 99 ALA A C 1
ATOM 753 O O . ALA A 1 99 ? 8.566 6.456 -11.344 1.00 94.50 99 ALA A O 1
ATOM 754 N N . PRO A 1 100 ? 9.035 8.271 -10.099 1.00 93.69 100 PRO A N 1
ATOM 755 C CA . PRO A 1 100 ? 10.243 8.619 -10.854 1.00 93.69 100 PRO A CA 1
ATOM 756 C C . PRO A 1 100 ? 11.354 7.568 -10.778 1.00 93.69 100 PRO A C 1
ATOM 758 O O . PRO A 1 100 ? 12.204 7.517 -11.662 1.00 93.69 100 PRO A O 1
ATOM 761 N N . VAL A 1 101 ? 11.363 6.726 -9.738 1.00 92.06 101 VAL A N 1
ATOM 762 C CA . VAL A 1 101 ? 12.398 5.695 -9.562 1.00 92.06 101 VAL A CA 1
ATOM 763 C C . VAL A 1 101 ? 12.054 4.372 -10.243 1.00 92.06 101 VAL A C 1
ATOM 765 O O . VAL A 1 101 ? 12.861 3.451 -10.193 1.00 92.06 101 VAL A O 1
ATOM 768 N N . SER A 1 102 ? 10.899 4.267 -10.909 1.00 88.12 102 SER A N 1
ATOM 769 C CA . SER A 1 102 ? 10.419 3.032 -11.551 1.00 88.12 102 SER A CA 1
ATOM 770 C C . SER A 1 102 ? 11.458 2.347 -12.449 1.00 88.12 102 SER A C 1
ATOM 772 O O . SER A 1 102 ? 11.534 1.124 -12.447 1.00 88.12 102 SER A O 1
ATOM 774 N N . HIS A 1 103 ? 12.316 3.109 -13.131 1.00 88.31 103 HIS A N 1
ATOM 775 C CA . HIS A 1 103 ? 13.343 2.596 -14.047 1.00 88.31 103 HIS A CA 1
ATOM 776 C C . HIS A 1 103 ? 14.640 2.094 -13.384 1.00 88.31 103 HIS A C 1
ATOM 778 O O . HIS A 1 103 ? 15.518 1.599 -14.084 1.00 88.31 103 HIS A O 1
ATOM 784 N N . LEU A 1 104 ? 14.800 2.211 -12.059 1.00 90.56 104 LEU A N 1
ATOM 785 C CA . LEU A 1 104 ? 16.047 1.820 -11.378 1.00 90.56 104 LEU A CA 1
ATOM 786 C C . LEU A 1 104 ? 16.294 0.304 -11.361 1.00 90.56 104 LEU A C 1
ATOM 788 O O . LEU A 1 104 ? 17.431 -0.127 -11.182 1.00 90.56 104 LEU A O 1
ATOM 792 N N . VAL A 1 105 ? 15.247 -0.506 -11.525 1.00 90.69 105 VAL A N 1
ATOM 793 C CA . VAL A 1 105 ? 15.352 -1.968 -11.572 1.00 90.69 105 VAL A CA 1
ATOM 794 C C . VAL A 1 105 ? 15.237 -2.430 -13.017 1.00 90.69 105 VAL A C 1
ATOM 796 O O . VAL A 1 105 ? 14.227 -2.180 -13.672 1.00 90.69 105 VAL A O 1
ATOM 799 N N . THR A 1 106 ? 16.251 -3.144 -13.498 1.00 90.94 106 THR A N 1
ATOM 800 C CA . THR A 1 106 ? 16.239 -3.798 -14.811 1.00 90.94 106 THR A CA 1
ATOM 801 C C . THR A 1 106 ? 16.413 -5.295 -14.604 1.00 90.94 106 THR A C 1
ATOM 803 O O . THR A 1 106 ? 17.408 -5.722 -14.023 1.00 90.94 106 THR A O 1
ATOM 806 N N . LEU A 1 107 ? 15.426 -6.078 -15.030 1.00 90.69 107 LEU A N 1
ATOM 807 C CA . LEU A 1 107 ? 15.459 -7.540 -15.015 1.00 90.69 107 LEU A CA 1
ATOM 808 C C . LEU A 1 107 ? 15.156 -8.051 -16.425 1.00 90.69 107 LEU A C 1
ATOM 810 O O . LEU A 1 107 ? 14.358 -7.447 -17.141 1.00 90.69 107 LEU A O 1
ATOM 814 N N . ASP A 1 108 ? 15.743 -9.186 -16.792 1.00 88.75 108 ASP A N 1
ATOM 815 C CA . ASP A 1 108 ? 15.579 -9.763 -18.133 1.00 88.75 108 ASP A CA 1
ATOM 816 C C . ASP A 1 108 ? 14.223 -10.468 -18.329 1.00 88.75 108 ASP A C 1
ATOM 818 O O . ASP A 1 108 ? 13.779 -10.667 -19.459 1.00 88.75 108 ASP A O 1
ATOM 822 N N . ASP A 1 109 ? 13.536 -10.826 -17.235 1.00 92.31 109 ASP A N 1
ATOM 823 C CA . ASP A 1 109 ? 12.300 -11.614 -17.259 1.00 92.31 109 ASP A CA 1
ATOM 824 C C . ASP A 1 109 ? 11.153 -10.938 -16.484 1.00 92.31 109 ASP A C 1
ATOM 826 O O . ASP A 1 109 ? 11.269 -10.587 -15.303 1.00 92.31 109 ASP A O 1
ATOM 830 N N . LYS A 1 110 ? 9.992 -10.818 -17.140 1.00 93.75 110 LYS A N 1
ATOM 831 C CA . LYS A 1 110 ? 8.737 -10.339 -16.537 1.00 93.75 110 LYS A CA 1
ATOM 832 C C . LYS A 1 110 ? 8.275 -11.204 -15.366 1.00 93.75 110 LYS A C 1
ATOM 834 O O . LYS A 1 110 ? 7.634 -10.682 -14.454 1.00 93.75 110 LYS A O 1
ATOM 839 N N . LEU A 1 111 ? 8.586 -12.498 -15.362 1.00 95.94 111 LEU A N 1
ATOM 840 C CA . LEU A 1 111 ? 8.253 -13.384 -14.251 1.00 95.94 111 LEU A CA 1
ATOM 841 C C . LEU A 1 111 ? 8.993 -12.960 -12.979 1.00 95.94 111 LEU A C 1
ATOM 843 O O . LEU A 1 111 ? 8.382 -12.910 -11.913 1.00 95.94 111 LEU A O 1
ATOM 847 N N . LEU A 1 112 ? 10.263 -12.554 -13.085 1.00 96.25 112 LEU A N 1
ATOM 848 C CA . LEU A 1 112 ? 11.016 -12.025 -11.944 1.00 96.25 112 LEU A CA 1
ATOM 849 C C . LEU A 1 112 ? 10.410 -10.714 -11.438 1.00 96.25 112 LEU A C 1
ATOM 851 O O . LEU A 1 112 ? 10.224 -10.557 -10.231 1.00 96.25 112 LEU A O 1
ATOM 855 N N . TYR A 1 113 ? 10.020 -9.812 -12.342 1.00 96.44 113 TYR A N 1
ATOM 856 C CA . TYR A 1 113 ? 9.278 -8.604 -11.971 1.00 96.44 113 TYR A CA 1
ATOM 857 C C . TYR A 1 113 ? 7.991 -8.926 -11.202 1.00 96.44 113 TYR A C 1
ATOM 859 O O . TYR A 1 113 ? 7.718 -8.311 -10.171 1.00 96.44 113 TYR A O 1
ATOM 867 N N . CYS A 1 114 ? 7.224 -9.918 -11.656 1.00 95.31 114 CYS A N 1
ATOM 868 C CA . CYS A 1 114 ? 6.004 -10.352 -10.982 1.00 95.31 114 CYS A CA 1
ATOM 869 C C . CYS A 1 114 ? 6.286 -10.924 -9.585 1.00 95.31 114 CYS A C 1
ATOM 871 O O . CYS A 1 114 ? 5.600 -10.569 -8.627 1.00 95.31 114 CYS A O 1
ATOM 873 N N . VAL A 1 115 ? 7.291 -11.794 -9.453 1.00 96.75 115 VAL A N 1
ATOM 874 C CA . VAL A 1 115 ? 7.627 -12.457 -8.184 1.00 96.75 115 VAL A CA 1
ATOM 875 C C . VAL A 1 115 ? 8.147 -11.449 -7.160 1.00 96.75 115 VAL A C 1
ATOM 877 O O . VAL A 1 115 ? 7.633 -11.400 -6.043 1.00 96.75 115 VAL A O 1
ATOM 880 N N . PHE A 1 116 ? 9.116 -10.607 -7.528 1.00 96.69 116 PHE A N 1
ATOM 881 C CA . PHE A 1 116 ? 9.659 -9.599 -6.614 1.00 96.69 116 PHE A CA 1
ATOM 882 C C . PHE A 1 116 ? 8.648 -8.497 -6.305 1.00 96.69 116 PHE A C 1
ATOM 884 O O . PHE A 1 116 ? 8.494 -8.126 -5.142 1.00 96.69 116 PHE A O 1
ATOM 891 N N . GLY A 1 117 ? 7.911 -8.023 -7.313 1.00 96.88 117 GLY A N 1
ATOM 892 C CA . GLY A 1 117 ? 6.834 -7.056 -7.117 1.00 96.88 117 GLY A CA 1
ATOM 893 C C . GLY A 1 117 ? 5.776 -7.590 -6.159 1.00 96.88 117 GLY A C 1
ATOM 894 O O . GLY A 1 117 ? 5.475 -6.948 -5.156 1.00 96.88 117 GLY A O 1
ATOM 895 N N . GLY A 1 118 ? 5.287 -8.810 -6.393 1.00 95.62 118 GLY A N 1
ATOM 896 C CA . GLY A 1 118 ? 4.325 -9.477 -5.518 1.00 95.62 118 GLY A CA 1
ATOM 897 C C . GLY A 1 118 ? 4.845 -9.682 -4.093 1.00 95.62 118 GLY A C 1
ATOM 898 O O . GLY A 1 118 ? 4.127 -9.389 -3.138 1.00 95.62 118 GLY A O 1
ATOM 899 N N . ALA A 1 119 ? 6.096 -10.119 -3.929 1.00 97.31 119 ALA A N 1
ATOM 900 C CA . ALA A 1 119 ? 6.703 -10.329 -2.615 1.00 97.31 119 ALA A CA 1
ATOM 901 C C . ALA A 1 119 ? 6.860 -9.018 -1.824 1.00 97.31 119 ALA A C 1
ATOM 903 O O . ALA A 1 119 ? 6.475 -8.953 -0.655 1.00 97.31 119 ALA A O 1
ATOM 904 N N . ILE A 1 120 ? 7.375 -7.960 -2.457 1.00 97.81 120 ILE A N 1
ATOM 905 C CA . ILE A 1 120 ? 7.593 -6.654 -1.815 1.00 97.81 120 ILE A CA 1
ATOM 906 C C . ILE A 1 120 ? 6.256 -5.981 -1.491 1.00 97.81 120 ILE A C 1
ATOM 908 O O . ILE A 1 120 ? 6.069 -5.488 -0.376 1.00 97.81 120 ILE A O 1
ATOM 912 N N . CYS A 1 121 ? 5.300 -6.006 -2.426 1.00 96.44 121 CYS A N 1
ATOM 913 C CA . CYS A 1 121 ? 3.942 -5.529 -2.180 1.00 96.44 121 CYS A CA 1
ATOM 914 C C . CYS A 1 121 ? 3.285 -6.306 -1.036 1.00 96.44 121 CYS A C 1
ATOM 916 O O . CYS A 1 121 ? 2.788 -5.694 -0.095 1.00 96.44 121 CYS A O 1
ATOM 918 N N . GLY A 1 122 ? 3.335 -7.640 -1.072 1.00 94.62 122 GLY A N 1
ATOM 919 C CA . GLY A 1 122 ? 2.766 -8.506 -0.040 1.00 94.62 122 GLY A CA 1
ATOM 920 C C . GLY A 1 122 ? 3.361 -8.251 1.344 1.00 94.62 122 GLY A C 1
ATOM 921 O O . GLY A 1 122 ? 2.616 -8.170 2.320 1.00 94.62 122 GLY A O 1
ATOM 922 N N . PHE A 1 123 ? 4.676 -8.045 1.435 1.00 97.00 123 PHE A N 1
ATOM 923 C CA . PHE A 1 123 ? 5.337 -7.672 2.686 1.00 97.00 123 PHE A CA 1
ATOM 924 C C . PHE A 1 123 ? 4.856 -6.308 3.201 1.00 97.00 123 PHE A C 1
ATOM 926 O O . PHE A 1 123 ? 4.450 -6.191 4.358 1.00 97.00 123 PHE A O 1
ATOM 933 N N . GLY A 1 124 ? 4.829 -5.288 2.338 1.00 97.00 124 GLY A N 1
ATOM 934 C CA . GLY A 1 124 ? 4.350 -3.953 2.698 1.00 97.00 124 GLY A CA 1
ATOM 935 C C . GLY A 1 124 ? 2.882 -3.943 3.141 1.00 97.00 124 GLY A C 1
ATOM 936 O O . GLY A 1 124 ? 2.558 -3.415 4.206 1.00 97.00 124 GLY A O 1
ATOM 937 N N . TYR A 1 125 ? 1.997 -4.594 2.382 1.00 94.12 125 TYR A N 1
ATOM 938 C CA . TYR A 1 125 ? 0.582 -4.740 2.735 1.00 94.12 125 TYR A CA 1
ATOM 939 C C . TYR A 1 125 ? 0.396 -5.549 4.024 1.00 94.12 125 TYR A C 1
ATOM 941 O O . TYR A 1 125 ? -0.403 -5.170 4.880 1.00 94.12 125 TYR A O 1
ATOM 949 N N . GLY A 1 126 ? 1.170 -6.620 4.214 1.00 93.06 126 GLY A N 1
ATOM 950 C CA . GLY A 1 126 ? 1.164 -7.423 5.435 1.00 93.06 126 GLY A CA 1
ATOM 951 C C . GLY A 1 126 ? 1.505 -6.606 6.683 1.00 93.06 126 GLY A C 1
ATOM 952 O O . GLY A 1 126 ? 0.822 -6.735 7.700 1.00 93.06 126 GLY A O 1
ATOM 953 N N . LEU A 1 127 ? 2.492 -5.705 6.600 1.00 95.31 127 LEU A N 1
ATOM 954 C CA . LEU A 1 127 ? 2.817 -4.776 7.689 1.00 95.31 127 LEU A CA 1
ATOM 955 C C . LEU A 1 127 ? 1.641 -3.852 8.021 1.00 95.31 127 LEU A C 1
ATOM 957 O O . LEU A 1 127 ? 1.297 -3.709 9.196 1.00 95.31 127 LEU A O 1
ATOM 961 N N . VAL A 1 128 ? 0.981 -3.286 7.009 1.00 95.19 128 VAL A N 1
ATOM 962 C CA . VAL A 1 128 ? -0.197 -2.421 7.199 1.00 95.19 128 VAL A CA 1
ATOM 963 C C . VAL A 1 128 ? -1.330 -3.183 7.898 1.00 95.19 128 VAL A C 1
ATOM 965 O O . VAL A 1 128 ? -1.877 -2.708 8.899 1.00 95.19 128 VAL A O 1
ATOM 968 N N . PHE A 1 129 ? -1.641 -4.396 7.433 1.00 90.38 129 PHE A N 1
ATOM 969 C CA . PHE A 1 129 ? -2.684 -5.229 8.034 1.00 90.38 129 PHE A CA 1
ATOM 970 C C . PHE A 1 129 ? -2.340 -5.698 9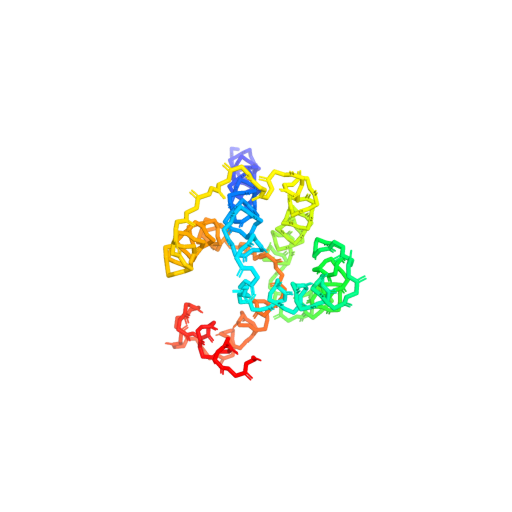.447 1.00 90.38 129 PHE A C 1
ATOM 972 O O . PHE A 1 129 ? -3.234 -5.782 10.291 1.00 90.38 129 PHE A O 1
ATOM 979 N N . SER A 1 130 ? -1.061 -5.957 9.737 1.00 90.69 130 SER A N 1
ATOM 980 C CA . SER A 1 130 ? -0.611 -6.371 11.073 1.00 90.69 130 SER A CA 1
ATOM 981 C C . SER A 1 130 ? -0.918 -5.328 12.154 1.00 90.69 130 SER A C 1
ATOM 983 O O . SER A 1 130 ? -1.050 -5.672 13.327 1.00 90.69 130 SER A O 1
ATOM 985 N N . LYS A 1 131 ? -1.083 -4.060 11.754 1.00 93.06 131 LYS A N 1
ATOM 986 C CA . LYS A 1 131 ? -1.441 -2.927 12.618 1.00 93.06 131 LYS A CA 1
ATOM 987 C C . LYS A 1 131 ? -2.915 -2.527 12.532 1.00 93.06 131 LYS A C 1
ATOM 989 O O . LYS A 1 131 ? -3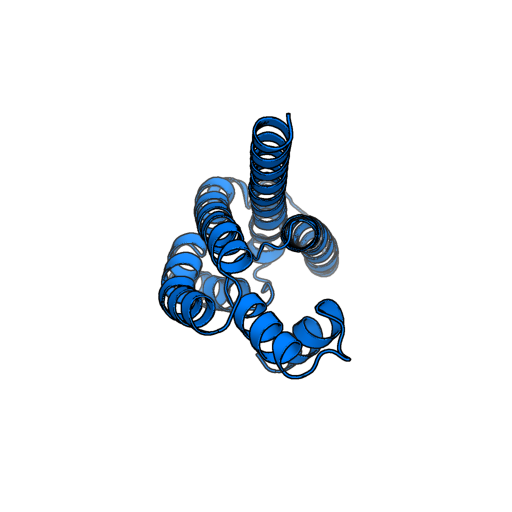.300 -1.429 12.933 1.00 93.06 131 LYS A O 1
ATOM 994 N N . GLY A 1 132 ? -3.758 -3.401 11.980 1.00 88.31 132 GLY A N 1
ATOM 995 C CA . GLY A 1 132 ? -5.191 -3.146 11.839 1.00 88.31 132 GLY A CA 1
ATOM 996 C C . GLY A 1 132 ? -5.514 -1.965 10.919 1.00 88.31 132 GLY A C 1
ATOM 997 O O . GLY A 1 132 ? -6.573 -1.357 11.067 1.00 88.31 132 GLY A O 1
ATOM 998 N N . GLY A 1 133 ? -4.599 -1.612 10.014 1.00 90.19 133 GLY A N 1
ATOM 999 C CA . GLY A 1 133 ? -4.834 -0.665 8.933 1.00 90.19 133 GLY A CA 1
ATOM 1000 C C . GLY A 1 133 ? -5.134 -1.374 7.617 1.00 90.19 133 GLY A C 1
ATOM 1001 O O . GLY A 1 133 ? -5.150 -2.601 7.522 1.00 90.19 133 GLY A O 1
ATOM 1002 N N . SER A 1 134 ? -5.350 -0.574 6.583 1.00 92.06 134 SER A N 1
ATOM 1003 C CA . SER A 1 134 ? -5.498 -1.011 5.200 1.00 92.06 134 SER A CA 1
ATOM 1004 C C . SER A 1 134 ? -4.962 0.083 4.282 1.00 92.06 134 SER A C 1
ATOM 1006 O O . SER A 1 134 ? -4.887 1.249 4.669 1.00 92.06 134 SER A O 1
ATOM 1008 N N . THR A 1 135 ? -4.606 -0.286 3.055 1.00 91.38 135 THR A N 1
ATOM 1009 C CA . THR A 1 135 ? -4.216 0.682 2.024 1.00 91.38 135 THR A CA 1
ATOM 1010 C C . THR A 1 135 ? -5.407 1.303 1.277 1.00 91.38 135 THR A C 1
ATOM 1012 O O . THR A 1 135 ? -5.235 2.064 0.325 1.00 91.38 135 THR A O 1
ATOM 1015 N N . GLY A 1 136 ? -6.626 1.013 1.740 1.00 84.00 136 GLY A N 1
ATOM 1016 C CA . GLY A 1 136 ? -7.883 1.343 1.087 1.00 84.00 136 GLY A CA 1
ATOM 1017 C C . GLY A 1 136 ? -8.329 0.251 0.115 1.00 84.00 136 GLY A C 1
ATOM 1018 O O . GLY A 1 136 ? -7.969 -0.916 0.227 1.00 84.00 136 GLY A O 1
ATOM 1019 N N . GLY A 1 137 ? -9.147 0.619 -0.857 1.00 86.38 137 GLY A N 1
ATOM 1020 C CA . GLY A 1 137 ? -9.471 -0.240 -1.980 1.00 86.38 137 GLY A CA 1
ATOM 1021 C C . GLY A 1 137 ? -10.317 -1.446 -1.595 1.00 86.38 137 GLY A C 1
ATOM 1022 O O . GLY A 1 137 ? -11.173 -1.408 -0.704 1.00 86.38 137 GLY A O 1
ATOM 1023 N N . THR A 1 138 ? -10.050 -2.553 -2.276 1.00 87.50 138 THR A N 1
ATOM 1024 C CA . THR A 1 138 ? -10.708 -3.840 -2.042 1.00 87.50 138 THR A CA 1
ATOM 1025 C C . THR A 1 138 ? -10.452 -4.395 -0.647 1.00 87.50 138 THR A C 1
ATOM 1027 O O . THR A 1 138 ? -11.228 -5.227 -0.187 1.00 87.50 138 THR A O 1
ATOM 1030 N N . ASP A 1 139 ? -9.433 -3.927 0.072 1.00 88.62 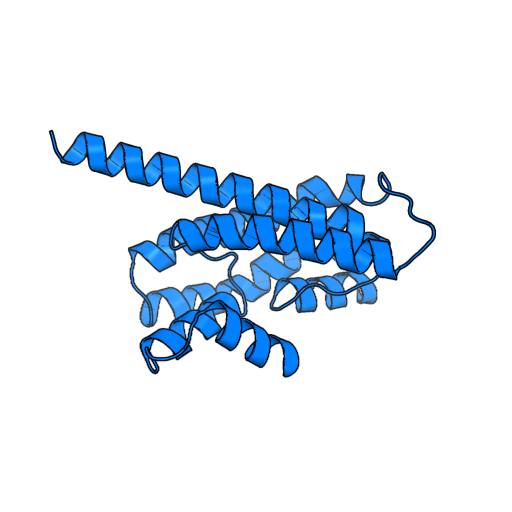139 ASP A N 1
ATOM 1031 C CA . ASP A 1 139 ? -9.186 -4.310 1.463 1.00 88.62 139 ASP A CA 1
ATOM 1032 C C . ASP A 1 139 ? -10.355 -3.904 2.377 1.00 88.62 139 ASP A C 1
ATOM 1034 O O . ASP A 1 139 ? -10.752 -4.661 3.263 1.00 88.62 139 ASP A O 1
ATOM 1038 N N . ILE A 1 140 ? -10.945 -2.722 2.148 1.00 90.75 140 ILE A N 1
ATOM 1039 C CA . ILE A 1 140 ? -12.109 -2.245 2.910 1.00 90.75 140 ILE A CA 1
ATOM 1040 C C . ILE A 1 140 ? -13.298 -3.165 2.637 1.00 90.75 140 ILE A C 1
ATOM 1042 O O . ILE A 1 140 ? -13.983 -3.586 3.569 1.00 90.75 140 ILE A O 1
ATOM 1046 N N . VAL A 1 141 ? -13.506 -3.536 1.372 1.00 90.62 141 VAL A N 1
ATOM 1047 C CA . VAL A 1 141 ? -14.550 -4.488 0.969 1.00 90.62 141 VAL A CA 1
ATOM 1048 C C . VAL A 1 141 ? -14.314 -5.852 1.625 1.00 90.62 141 VAL A C 1
ATOM 1050 O O . VAL A 1 141 ? -15.225 -6.407 2.239 1.00 90.62 141 VAL A O 1
ATOM 1053 N N . THR A 1 142 ? -13.074 -6.344 1.587 1.00 90.31 142 THR A N 1
ATOM 1054 C CA . THR A 1 142 ? -12.636 -7.585 2.242 1.00 90.31 142 THR A CA 1
ATOM 1055 C C . THR A 1 142 ? -12.971 -7.555 3.732 1.00 90.31 142 THR A C 1
ATOM 1057 O O . THR A 1 142 ? -13.574 -8.488 4.258 1.00 90.31 142 THR A O 1
ATOM 1060 N N . MET A 1 143 ? -12.652 -6.461 4.425 1.00 90.12 143 MET A N 1
ATOM 1061 C CA . MET A 1 143 ? -12.909 -6.319 5.859 1.00 90.12 143 MET A CA 1
ATOM 1062 C C . MET A 1 143 ? -14.397 -6.212 6.193 1.00 90.12 143 MET A C 1
ATOM 1064 O O . MET A 1 143 ? -14.837 -6.773 7.200 1.00 90.12 143 MET A O 1
ATOM 1068 N N . VAL A 1 144 ? -15.196 -5.555 5.349 1.00 90.50 144 VAL A N 1
ATOM 1069 C CA . VAL A 1 144 ? -16.659 -5.512 5.498 1.00 90.50 144 VAL A CA 1
ATOM 1070 C C . VAL A 1 144 ? -17.260 -6.911 5.351 1.00 90.50 144 VAL A C 1
ATOM 1072 O O . VAL A 1 144 ? -18.091 -7.306 6.172 1.00 90.50 144 VAL A O 1
ATOM 1075 N N . ILE A 1 145 ? -16.816 -7.686 4.358 1.00 89.12 145 ILE A N 1
ATOM 1076 C CA . ILE A 1 145 ? -17.281 -9.063 4.152 1.00 89.12 145 ILE A CA 1
ATOM 1077 C C . ILE A 1 145 ? -16.832 -9.954 5.314 1.00 89.12 145 ILE A C 1
ATOM 1079 O O . ILE A 1 145 ? -17.659 -10.666 5.881 1.00 89.12 145 ILE A O 1
ATOM 1083 N N . ARG A 1 146 ? -15.570 -9.861 5.749 1.00 89.62 146 ARG A N 1
ATOM 1084 C CA . ARG A 1 146 ? -15.057 -10.621 6.900 1.00 89.62 146 ARG A CA 1
ATOM 1085 C C . ARG A 1 146 ? -15.812 -10.313 8.190 1.00 89.62 146 ARG A C 1
ATOM 1087 O O . ARG A 1 146 ? -16.065 -11.219 8.975 1.00 89.62 146 ARG A O 1
ATOM 1094 N N . LYS A 1 147 ? -16.205 -9.056 8.417 1.00 87.44 147 LYS A N 1
ATOM 1095 C CA . LYS A 1 147 ? -17.024 -8.685 9.581 1.00 87.44 147 LYS A CA 1
ATOM 1096 C C . LYS A 1 147 ? -18.372 -9.418 9.591 1.00 87.44 147 LYS A C 1
ATOM 1098 O O . LYS A 1 147 ? -18.886 -9.708 10.666 1.00 87.44 147 LYS A O 1
ATOM 1103 N N . LYS A 1 148 ? -18.935 -9.719 8.415 1.00 85.44 148 LYS A N 1
ATOM 1104 C CA . LYS A 1 148 ? -20.173 -10.500 8.265 1.00 85.44 148 LYS A CA 1
ATOM 1105 C C . LYS A 1 148 ? -19.927 -12.015 8.293 1.00 85.44 148 LYS A C 1
ATOM 1107 O O . LYS A 1 148 ? -20.772 -12.747 8.795 1.00 85.44 148 LYS A O 1
ATOM 1112 N N . TYR A 1 149 ? -18.782 -12.473 7.785 1.00 85.44 149 TYR A N 1
ATOM 1113 C CA . TYR A 1 149 ? -18.399 -13.884 7.695 1.00 85.44 149 TYR A CA 1
ATOM 1114 C C . TYR A 1 149 ? -17.038 -14.125 8.366 1.00 85.44 149 TYR A C 1
ATOM 1116 O O . TYR A 1 149 ? -16.000 -14.211 7.708 1.00 85.44 149 TYR A O 1
ATOM 1124 N N . SER A 1 150 ? -17.047 -14.244 9.696 1.00 77.50 150 SER A N 1
ATOM 1125 C CA . SER A 1 150 ? -15.839 -14.300 10.537 1.00 77.50 150 SER A CA 1
ATOM 1126 C C . SER A 1 150 ? -14.949 -15.527 10.322 1.00 77.50 150 SER A C 1
ATOM 1128 O O . SER A 1 150 ? -13.794 -15.512 10.738 1.00 77.50 150 SER A O 1
ATOM 1130 N N . ASN A 1 151 ? -15.469 -16.576 9.682 1.00 83.81 151 ASN A N 1
ATOM 1131 C CA . ASN A 1 151 ? -14.763 -17.847 9.488 1.00 83.81 151 ASN A CA 1
ATOM 1132 C C . ASN A 1 151 ? -13.665 -17.771 8.414 1.00 83.81 151 ASN A C 1
ATOM 1134 O O . ASN A 1 151 ? -12.832 -18.669 8.328 1.00 83.81 151 ASN A O 1
ATOM 1138 N N . PHE A 1 152 ? -13.646 -16.711 7.600 1.00 83.38 152 PHE A N 1
ATOM 1139 C CA . PHE A 1 152 ? -12.651 -16.537 6.546 1.00 83.38 152 PHE A CA 1
ATOM 1140 C C . PHE A 1 152 ? -11.466 -15.683 7.010 1.00 83.38 152 PHE A C 1
ATOM 1142 O O . PHE A 1 152 ? -11.622 -14.621 7.623 1.00 83.38 152 PHE A O 1
ATOM 1149 N N . ASN A 1 153 ? -10.257 -16.127 6.657 1.00 86.19 153 ASN A N 1
ATOM 1150 C CA . ASN A 1 153 ? -9.052 -15.316 6.791 1.00 86.19 153 ASN A CA 1
ATOM 1151 C C . ASN A 1 153 ? -9.071 -14.163 5.768 1.00 86.19 153 ASN A C 1
ATOM 1153 O O . ASN A 1 153 ? -9.506 -14.340 4.629 1.00 86.19 153 ASN A O 1
ATOM 1157 N N . ILE A 1 154 ? -8.553 -12.997 6.165 1.00 84.25 154 ILE A N 1
ATOM 1158 C CA . ILE A 1 154 ? -8.432 -11.795 5.325 1.00 84.25 154 ILE A CA 1
ATOM 1159 C C . ILE A 1 154 ? -7.673 -12.114 4.035 1.00 84.25 154 ILE A C 1
ATOM 1161 O O . ILE A 1 154 ? -8.111 -11.705 2.966 1.00 84.25 154 ILE A O 1
ATOM 1165 N N . GLY A 1 155 ? -6.575 -12.875 4.122 1.00 84.12 155 GLY A N 1
ATOM 1166 C CA . GLY A 1 155 ? -5.756 -13.219 2.956 1.00 84.12 155 GLY A CA 1
ATOM 1167 C C . GLY A 1 155 ? -6.526 -14.021 1.905 1.00 84.12 155 GLY A C 1
ATOM 1168 O O . GLY A 1 155 ? -6.554 -13.638 0.740 1.00 84.12 155 GLY A O 1
ATOM 1169 N N . SER A 1 156 ? -7.214 -15.088 2.319 1.00 87.31 156 SER A N 1
ATOM 1170 C CA . SER A 1 156 ? -8.015 -15.925 1.414 1.00 87.31 156 SER A CA 1
ATOM 1171 C C . SER A 1 156 ? -9.172 -15.148 0.791 1.00 87.31 156 SER A C 1
ATOM 1173 O O . SER A 1 156 ? -9.440 -15.281 -0.399 1.00 87.31 156 SER A O 1
ATOM 1175 N N . LEU A 1 157 ? -9.841 -14.310 1.585 1.00 88.69 157 LEU A N 1
ATOM 1176 C CA . LEU A 1 157 ? -10.956 -13.502 1.110 1.00 88.69 157 LEU A CA 1
ATOM 1177 C C . LEU A 1 157 ? -10.492 -12.428 0.117 1.00 88.69 157 LEU A C 1
ATOM 1179 O O . LEU A 1 157 ? -11.124 -12.239 -0.920 1.00 88.69 157 LEU A O 1
ATOM 1183 N N . SER A 1 158 ? -9.363 -11.778 0.408 1.00 87.56 158 SER A N 1
ATOM 1184 C CA . SER A 1 158 ? -8.720 -10.834 -0.506 1.00 87.56 158 SER A CA 1
ATOM 1185 C C . SER A 1 158 ? -8.317 -11.526 -1.807 1.00 87.56 158 SER A C 1
ATOM 1187 O O . SER A 1 158 ? -8.609 -11.012 -2.881 1.00 87.56 158 SER A O 1
ATOM 1189 N N . PHE A 1 159 ? -7.727 -12.722 -1.742 1.00 87.94 159 PHE A N 1
ATOM 1190 C CA . PHE A 1 159 ? -7.344 -13.481 -2.933 1.00 87.94 159 PHE A CA 1
ATOM 1191 C C . PHE A 1 159 ? -8.545 -13.782 -3.841 1.00 87.94 159 PHE A C 1
ATOM 1193 O O . PHE A 1 159 ? -8.495 -13.496 -5.033 1.00 87.94 159 PHE A O 1
ATOM 1200 N N . VAL A 1 160 ? -9.652 -14.280 -3.277 1.00 89.50 160 VAL A N 1
ATOM 1201 C CA . VAL A 1 160 ? -10.882 -14.550 -4.044 1.00 89.50 160 VAL A CA 1
ATOM 1202 C C . VAL A 1 160 ? -11.442 -13.275 -4.672 1.00 89.50 160 VAL A C 1
ATOM 1204 O O . VAL A 1 160 ? -11.821 -13.290 -5.837 1.00 89.50 160 VAL A O 1
ATOM 1207 N N . LEU A 1 161 ? -11.468 -12.163 -3.932 1.00 87.62 161 LEU A N 1
ATOM 1208 C CA . LEU A 1 161 ? -11.933 -10.884 -4.474 1.00 87.62 161 LEU A CA 1
ATOM 1209 C C . LEU A 1 161 ? -11.057 -10.400 -5.631 1.00 87.62 161 LEU A C 1
ATOM 1211 O O . LEU A 1 161 ? -11.593 -9.929 -6.626 1.00 87.62 161 LEU A O 1
ATOM 1215 N N . ASN A 1 162 ? -9.736 -10.543 -5.517 1.00 85.94 162 ASN A N 1
ATOM 1216 C CA . ASN A 1 162 ? -8.802 -10.163 -6.574 1.00 85.94 162 ASN A CA 1
ATOM 1217 C C . ASN A 1 162 ? -8.889 -11.071 -7.807 1.00 85.94 162 ASN A C 1
ATOM 1219 O O . ASN A 1 162 ? -8.614 -10.600 -8.895 1.00 85.94 162 ASN A O 1
ATOM 1223 N N . MET A 1 163 ? -9.295 -12.336 -7.669 1.00 86.00 163 MET A N 1
ATOM 1224 C CA . MET A 1 163 ? -9.538 -13.218 -8.821 1.00 86.00 163 MET A CA 1
ATOM 1225 C C . MET A 1 163 ? -10.768 -12.813 -9.647 1.00 86.00 163 MET A C 1
ATOM 1227 O O . MET A 1 163 ? -10.874 -13.199 -10.808 1.00 86.00 163 MET A O 1
ATOM 1231 N N . CYS A 1 164 ? -11.716 -12.090 -9.046 1.00 82.56 164 CYS A N 1
ATOM 1232 C CA . CYS A 1 164 ? -12.938 -11.637 -9.715 1.00 82.56 164 CYS A CA 1
ATOM 1233 C C . CYS A 1 164 ? -12.796 -10.274 -10.412 1.00 82.56 164 CYS A C 1
ATOM 1235 O O . CYS A 1 164 ? -13.710 -9.889 -11.142 1.00 82.56 164 CYS A O 1
ATOM 1237 N N . ILE A 1 165 ? -11.725 -9.530 -10.124 1.00 75.12 165 ILE A N 1
ATOM 1238 C CA . ILE A 1 165 ? -11.444 -8.181 -10.643 1.00 75.12 165 ILE A CA 1
ATOM 1239 C C . ILE A 1 165 ? -10.423 -8.300 -11.767 1.00 75.12 165 ILE A C 1
ATOM 1241 O O . ILE A 1 165 ? -10.647 -7.648 -12.810 1.00 75.12 165 ILE A O 1
#

Radius of gyration: 15.74 Å; Cα contacts (8 Å, |Δi|>4): 243; chains: 1; bounding box: 36×28×54 Å

Solvent-accessible surface area (backbone atoms only — not comparable to full-atom values): 8157 Å² total; per-residue (Å²): 117,67,70,65,52,53,55,51,51,54,53,51,38,51,51,42,21,42,52,12,22,38,43,20,20,45,15,40,23,33,21,19,53,57,68,73,45,72,57,67,48,38,56,17,55,14,41,53,46,24,76,76,68,70,44,62,35,16,61,44,30,44,60,62,24,52,65,44,50,55,50,30,63,77,71,52,53,70,66,38,37,51,39,16,52,52,16,24,51,34,26,18,52,28,30,56,71,34,47,83,51,14,76,78,56,86,74,99,44,68,66,56,28,50,53,52,13,51,50,36,25,50,52,11,50,46,42,15,45,75,55,52,25,30,66,34,38,48,52,48,55,38,50,52,51,32,73,77,43,73,90,55,55,70,66,63,50,42,52,56,55,48,74,76,107

Mean predicted aligned error: 4.41 Å

Sequence (165 aa):
MNYIKEKKELLIDNAFIIIGCFIASLGVNLFLSNAKLLSGGATGIALIFQYLMGVNSGIVVLLINIPLFILSYFKLSKQFTFNSAIGMLALSVSLMITAPVSHLVTLDDKLLYCVFGGAICGFGYGLVFSKGGSTGGTDIVTMVIRKKYSNFNIGSLSFVLNMCI

InterPro domains:
  IPR003740 Uncharacterised membrane protein YitT [PF02588] (15-165)
  IPR051461 UPF0750 membrane-associated protein [PTHR33545] (7-165)

Organism: Clostridium perfringens (NCBI:txid1502)

Foldseek 3Di:
DVVVVVVVLVVVLLVLLLQLLLLLLCLCQQFQLLLLHADFFQLRVLSVCCVPPVDQSLVSLLVLQPVLLVVCVVQHDPQQSVLQVSNLNSNSVSNVVCNVVNPVDDDPDSVVSVVSSCVSNVRSQVSSVVSSYGNGGCLSVLVSVCVVVVVDDSVVSSVVVRVVD

Secondary structure (DSSP, 8-state):
-HHHHHHHHHHHHHHHHHHHHHHHHHIIIIIIITTT---SHHHHHHHHHHHHH---HHHHHHHHHHHHHHHHHHHS-HHHHHHHHHHHHHHHHHHHHHGGGGGG---S-HHHHHHHHHHHHHHHHHHHHHTT---STHHHHHHHHHHH-TTS-HHHHHHHHHHT-